Protein AF-E3H350-F1 (afdb_monomer)

Secondary structure (DSSP, 8-state):
-------------SS---HHHHHHHHHHHTT------PPPHHHHHHHHHHHHHH-HHHHHHHHHHHHHHHS--------S--HHHHHHHHHHT-

Organism: Rothia dentocariosa (strain ATCC 17931 / CDC X599 / XDIA) (NCBI:txid762948)

Structure (mmCIF, N/CA/C/O backbone):
data_AF-E3H350-F1
#
_entry.id   AF-E3H350-F1
#
loop_
_atom_site.group_PDB
_atom_site.id
_atom_site.type_symbol
_atom_site.label_atom_id
_atom_site.label_alt_id
_atom_site.label_comp_id
_atom_site.label_asym_id
_atom_site.label_entity_id
_atom_site.label_seq_id
_atom_site.pdbx_PDB_ins_code
_atom_site.Cartn_x
_atom_site.Cartn_y
_atom_site.Cartn_z
_atom_site.occupancy
_atom_site.B_iso_or_equiv
_atom_site.auth_seq_id
_atom_site.auth_comp_id
_atom_site.auth_asym_id
_atom_site.auth_atom_id
_atom_site.pdbx_PDB_model_num
ATOM 1 N N . MET A 1 1 ? -4.826 33.447 7.908 1.00 46.16 1 MET A N 1
ATOM 2 C CA . MET A 1 1 ? -3.774 32.666 7.231 1.00 46.16 1 MET A CA 1
ATOM 3 C C . MET A 1 1 ? -3.035 31.946 8.334 1.00 46.16 1 MET A C 1
ATOM 5 O O . MET A 1 1 ? -2.379 32.611 9.122 1.00 46.16 1 MET A O 1
ATOM 9 N N . GLU A 1 2 ? -3.287 30.652 8.497 1.00 49.06 2 GLU A N 1
ATOM 10 C CA . GLU A 1 2 ? -2.606 29.839 9.506 1.00 49.06 2 GLU A CA 1
ATOM 11 C C . GLU A 1 2 ? -1.149 29.670 9.069 1.00 49.06 2 GLU A C 1
ATOM 13 O O . GLU A 1 2 ? -0.879 29.216 7.956 1.00 49.06 2 GLU A O 1
ATOM 18 N N . SER A 1 3 ? -0.215 30.132 9.897 1.00 55.34 3 SER A N 1
ATOM 19 C CA . SER A 1 3 ? 1.217 30.000 9.651 1.00 55.34 3 SER A CA 1
ATOM 20 C C . SER A 1 3 ? 1.596 28.533 9.836 1.00 55.34 3 SER A C 1
ATOM 22 O O . SER A 1 3 ? 1.715 28.076 10.970 1.00 55.34 3 SER A O 1
ATOM 24 N N . ALA A 1 4 ? 1.748 27.785 8.741 1.00 66.38 4 ALA A N 1
ATOM 25 C CA . ALA A 1 4 ? 2.295 26.434 8.801 1.00 66.38 4 ALA A CA 1
ATOM 26 C C . ALA A 1 4 ? 3.700 26.511 9.418 1.00 66.38 4 ALA A C 1
ATOM 28 O O . ALA A 1 4 ? 4.591 27.164 8.875 1.00 66.38 4 ALA A O 1
ATOM 29 N N . GLN A 1 5 ? 3.865 25.918 10.596 1.00 74.81 5 GLN A N 1
ATOM 30 C CA . GLN A 1 5 ? 5.139 25.882 11.298 1.00 74.81 5 GLN A CA 1
ATOM 31 C C . GLN A 1 5 ? 5.996 24.768 10.681 1.00 74.81 5 GLN A C 1
ATOM 33 O O . GLN A 1 5 ? 5.508 23.664 10.455 1.00 74.81 5 GLN A O 1
ATOM 38 N N . GLU A 1 6 ? 7.255 25.060 10.355 1.00 80.25 6 GLU A N 1
ATOM 39 C CA . GLU A 1 6 ? 8.183 24.042 9.858 1.00 80.25 6 GLU A CA 1
ATOM 40 C C . GLU A 1 6 ? 8.502 23.051 10.987 1.00 80.25 6 GLU A C 1
ATOM 42 O O . GLU A 1 6 ? 8.883 23.451 12.089 1.00 80.25 6 GLU A O 1
ATOM 47 N N . GLY A 1 7 ? 8.334 21.754 10.725 1.00 85.12 7 GLY A N 1
ATOM 48 C CA . GLY A 1 7 ? 8.523 20.706 11.722 1.00 85.12 7 GLY A CA 1
ATOM 49 C C . GLY A 1 7 ? 8.409 19.301 11.134 1.00 85.12 7 GLY A C 1
ATOM 50 O O . GLY A 1 7 ? 7.952 19.121 10.005 1.00 85.12 7 GLY A O 1
ATOM 51 N N . SER A 1 8 ? 8.847 18.305 11.906 1.00 86.19 8 SER A N 1
ATOM 52 C CA . SER A 1 8 ? 8.585 16.891 11.622 1.00 86.19 8 SER A CA 1
ATOM 53 C C . SER A 1 8 ? 7.285 16.495 12.309 1.00 86.19 8 SER A C 1
ATOM 55 O O . SER A 1 8 ? 7.127 16.746 13.502 1.00 86.19 8 SER A O 1
ATOM 57 N N . TYR A 1 9 ? 6.376 15.878 11.562 1.00 83.62 9 TYR A N 1
ATOM 58 C CA . TYR A 1 9 ? 5.076 15.447 12.063 1.00 83.62 9 TYR A CA 1
ATOM 59 C C . TYR A 1 9 ? 4.889 13.964 11.768 1.00 83.62 9 TYR A C 1
ATOM 61 O O . TYR A 1 9 ? 5.055 13.537 10.625 1.00 83.62 9 TYR A O 1
ATOM 69 N N . ASP A 1 10 ? 4.512 13.197 12.787 1.00 83.75 10 ASP A N 1
ATOM 70 C CA . ASP A 1 10 ? 4.187 11.782 12.632 1.00 83.75 10 ASP A CA 1
ATOM 71 C C . ASP A 1 10 ? 2.756 11.643 12.105 1.00 83.75 10 ASP A C 1
ATOM 73 O O . ASP A 1 10 ? 1.779 11.819 12.837 1.00 83.75 10 ASP A O 1
ATOM 77 N N . ILE A 1 11 ? 2.628 11.347 10.812 1.00 83.81 11 ILE A N 1
ATOM 78 C CA . ILE A 1 11 ? 1.342 11.195 10.126 1.00 83.81 11 ILE A CA 1
ATOM 79 C C . ILE A 1 11 ? 1.138 9.728 9.751 1.00 83.81 11 ILE A C 1
ATOM 81 O O . ILE A 1 11 ? 1.936 9.155 9.011 1.00 83.81 11 ILE A O 1
ATOM 85 N N . GLY A 1 12 ? 0.036 9.139 10.209 1.00 86.19 12 GLY A N 1
ATOM 86 C CA . GLY A 1 12 ? -0.301 7.749 9.922 1.00 86.19 12 GLY A CA 1
ATOM 87 C C . GLY A 1 12 ? -1.765 7.417 10.194 1.00 86.19 12 GLY A C 1
ATOM 88 O O . GLY A 1 12 ? -2.557 8.272 10.588 1.00 86.19 12 GLY A O 1
ATOM 89 N N . GLY A 1 13 ? -2.121 6.156 9.953 1.00 87.88 13 GLY A N 1
ATOM 90 C CA . GLY A 1 13 ? -3.385 5.560 10.389 1.00 87.88 13 GLY A CA 1
ATOM 91 C C . GLY A 1 13 ? -3.245 4.862 11.751 1.00 87.88 13 GLY A C 1
ATOM 92 O O . GLY A 1 13 ? -2.185 4.935 12.370 1.00 87.88 13 GLY A O 1
ATOM 93 N N . PRO A 1 14 ? -4.293 4.165 12.217 1.00 92.00 14 PRO A N 1
ATOM 94 C CA . PRO A 1 14 ? -4.272 3.422 13.480 1.00 92.00 14 PRO A CA 1
ATOM 95 C C . PRO A 1 14 ? -3.504 2.094 13.401 1.00 92.00 14 PRO A C 1
ATOM 97 O O . PRO A 1 14 ? -3.259 1.463 14.425 1.00 92.00 14 PRO A O 1
ATOM 100 N N . GLU A 1 15 ? -3.163 1.630 12.198 1.00 90.19 15 GLU A N 1
ATOM 101 C CA . GLU A 1 15 ? -2.629 0.291 11.948 1.00 90.19 15 GLU A CA 1
ATOM 102 C C . GLU A 1 15 ? -1.494 0.325 10.914 1.00 90.19 15 GLU A C 1
ATOM 104 O O . GLU A 1 15 ? -1.548 1.073 9.935 1.00 90.19 15 GLU A O 1
ATOM 109 N N . VAL A 1 16 ? -0.473 -0.512 11.126 1.00 91.88 16 VAL A N 1
ATOM 110 C CA . VAL A 1 16 ? 0.541 -0.833 10.113 1.00 91.88 16 VAL A CA 1
ATOM 111 C C . VAL A 1 16 ? 0.019 -2.001 9.290 1.00 91.88 16 VAL A C 1
ATOM 113 O O . VAL A 1 16 ? -0.333 -3.039 9.845 1.00 91.88 16 VAL A O 1
ATOM 116 N N . LEU A 1 17 ? -0.015 -1.831 7.971 1.00 91.00 17 LEU A N 1
ATOM 117 C CA . LEU A 1 17 ? -0.572 -2.811 7.046 1.00 91.00 17 LEU A CA 1
ATOM 118 C C . LEU A 1 17 ? 0.496 -3.333 6.097 1.00 91.00 17 LEU A C 1
ATOM 120 O O . LEU A 1 17 ? 1.282 -2.573 5.531 1.00 91.00 17 LEU A O 1
ATOM 124 N N . SER A 1 18 ? 0.458 -4.634 5.847 1.00 92.75 18 SER A N 1
ATOM 125 C CA . SER A 1 18 ? 1.154 -5.229 4.716 1.00 92.75 18 SER A CA 1
ATOM 126 C C . SER A 1 18 ? 0.468 -4.864 3.396 1.00 92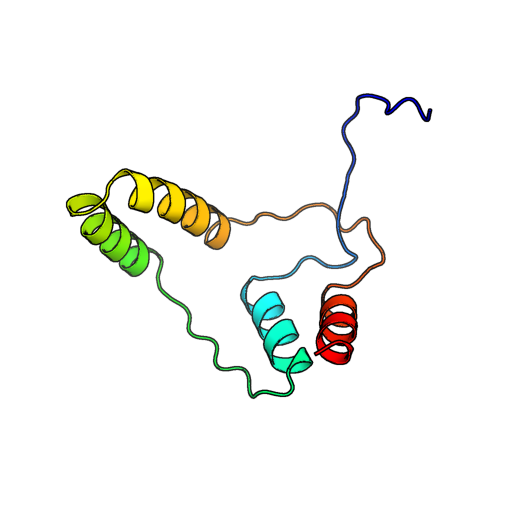.75 18 SER A C 1
ATOM 128 O O . SER A 1 18 ? -0.748 -4.665 3.319 1.00 92.75 18 SER A O 1
ATOM 130 N N . TRP A 1 19 ? 1.228 -4.900 2.297 1.00 91.38 19 TRP A N 1
ATOM 131 C CA . TRP A 1 19 ? 0.680 -4.753 0.941 1.00 91.38 19 TRP A CA 1
ATOM 132 C C . TRP A 1 19 ? -0.445 -5.747 0.631 1.00 91.38 19 TRP A C 1
ATOM 134 O O . TRP A 1 19 ? -1.359 -5.455 -0.144 1.00 91.38 19 TRP A O 1
ATOM 144 N N . ARG A 1 20 ? -0.399 -6.934 1.248 1.00 91.94 20 ARG A N 1
ATOM 145 C CA . ARG A 1 20 ? -1.442 -7.946 1.102 1.00 91.94 20 ARG A CA 1
ATOM 146 C C . ARG A 1 20 ? -2.736 -7.513 1.784 1.00 91.94 20 ARG A C 1
ATOM 148 O O . ARG A 1 20 ? -3.789 -7.672 1.174 1.00 91.94 20 ARG A O 1
ATOM 155 N N . GLU A 1 21 ? -2.669 -6.979 2.999 1.00 93.56 21 GLU A N 1
ATOM 156 C CA . GLU A 1 21 ? -3.848 -6.508 3.738 1.00 93.56 21 GLU A CA 1
ATOM 157 C C . GLU A 1 21 ? -4.490 -5.305 3.051 1.00 93.56 21 GLU A C 1
ATOM 159 O O . GLU A 1 21 ? -5.702 -5.300 2.849 1.00 93.56 21 GLU A O 1
ATOM 164 N N . VAL A 1 22 ? -3.683 -4.358 2.561 1.00 93.19 22 VAL A N 1
ATOM 165 C CA . VAL A 1 22 ? -4.166 -3.239 1.733 1.00 93.19 22 VAL A CA 1
ATOM 166 C C . VAL A 1 22 ? -4.974 -3.754 0.536 1.00 93.19 22 VAL A C 1
ATOM 168 O O . VAL A 1 22 ? -6.109 -3.328 0.311 1.00 93.19 22 VAL A O 1
ATOM 171 N N . ALA A 1 23 ? -4.437 -4.728 -0.207 1.00 92.88 23 ALA A N 1
ATOM 172 C CA . ALA A 1 23 ? -5.150 -5.327 -1.334 1.00 92.88 23 ALA A CA 1
ATOM 173 C C . ALA A 1 23 ? -6.425 -6.069 -0.896 1.00 92.88 23 ALA A C 1
ATOM 175 O O . ALA A 1 23 ? -7.446 -5.989 -1.578 1.00 92.88 23 ALA A O 1
ATOM 176 N N . GLN A 1 24 ? -6.390 -6.783 0.233 1.00 94.50 24 GLN A N 1
ATOM 177 C CA . GLN A 1 24 ? -7.566 -7.465 0.783 1.00 94.50 24 GLN A CA 1
ATOM 178 C C . GLN A 1 24 ? -8.682 -6.476 1.119 1.00 94.50 24 GLN A C 1
ATOM 180 O O . GLN A 1 24 ? -9.819 -6.716 0.716 1.00 94.50 24 GLN A O 1
ATOM 185 N N . TYR A 1 25 ? -8.361 -5.363 1.781 1.00 94.44 25 TYR A N 1
ATOM 186 C CA . TYR A 1 25 ? -9.341 -4.336 2.141 1.00 94.44 25 TYR A CA 1
ATOM 187 C C . TYR A 1 25 ? -9.986 -3.740 0.887 1.00 94.44 25 TYR A C 1
ATOM 189 O O . TYR A 1 25 ? -11.200 -3.553 0.851 1.00 94.44 25 TYR A O 1
ATOM 197 N N . ALA A 1 26 ? -9.204 -3.516 -0.174 1.00 92.31 26 ALA A N 1
ATOM 198 C CA . ALA A 1 26 ? -9.729 -3.027 -1.445 1.00 92.31 26 ALA A CA 1
ATOM 199 C C . ALA A 1 26 ? -10.693 -4.032 -2.102 1.00 92.31 26 ALA A C 1
ATOM 201 O O . ALA A 1 26 ? -11.773 -3.646 -2.545 1.00 92.31 26 ALA A O 1
ATOM 202 N N . PHE A 1 27 ? -10.336 -5.325 -2.147 1.00 93.94 27 PHE A N 1
ATOM 203 C CA . PHE A 1 27 ? -11.213 -6.379 -2.681 1.00 93.94 27 PHE A CA 1
ATOM 204 C C . PHE A 1 27 ? -12.509 -6.527 -1.877 1.00 93.94 27 PHE A C 1
ATOM 206 O O . PHE A 1 27 ? -13.581 -6.685 -2.466 1.00 93.94 27 PHE A O 1
ATOM 213 N N . GLU A 1 28 ? -12.409 -6.457 -0.550 1.00 93.06 28 GLU A N 1
ATOM 214 C CA . GLU A 1 28 ? -13.553 -6.507 0.357 1.00 93.06 28 GLU A CA 1
ATOM 215 C C . GLU A 1 28 ? -14.494 -5.321 0.126 1.00 93.06 28 GLU A C 1
ATOM 217 O O . GLU A 1 28 ? -15.699 -5.521 -0.023 1.00 93.06 28 GLU A O 1
ATOM 222 N N . ALA A 1 29 ? -13.952 -4.106 0.008 1.00 93.12 29 ALA A N 1
ATOM 223 C CA . ALA A 1 29 ? -14.741 -2.893 -0.194 1.00 93.12 29 ALA A CA 1
ATOM 224 C C . ALA A 1 29 ? -15.546 -2.902 -1.503 1.00 93.12 29 ALA A C 1
ATOM 226 O O . ALA A 1 29 ? -16.652 -2.366 -1.541 1.00 93.12 29 ALA A O 1
ATOM 227 N N . VAL A 1 30 ? -15.027 -3.532 -2.565 1.00 92.69 30 VAL A N 1
ATOM 228 C CA . VAL A 1 30 ? -15.744 -3.697 -3.846 1.00 92.69 30 VAL A CA 1
ATOM 229 C C . VAL A 1 30 ? -16.597 -4.973 -3.908 1.00 92.69 30 VAL A C 1
ATOM 231 O O . VAL A 1 30 ? -17.150 -5.289 -4.961 1.00 92.69 30 VAL A O 1
ATOM 234 N N . GLY A 1 31 ? -16.674 -5.750 -2.821 1.00 91.12 31 GLY A N 1
ATOM 235 C CA . GLY A 1 31 ? -17.479 -6.972 -2.743 1.00 91.12 31 GLY A CA 1
ATOM 236 C C . GLY A 1 31 ? -17.006 -8.107 -3.658 1.00 91.12 31 GLY A C 1
ATOM 237 O O . GLY A 1 31 ? -17.814 -8.928 -4.095 1.00 91.12 31 GLY A O 1
ATOM 238 N N . ARG A 1 32 ? -15.710 -8.168 -3.995 1.00 90.50 32 ARG A N 1
ATOM 239 C CA . ARG A 1 32 ? -15.151 -9.189 -4.900 1.00 90.50 32 ARG A CA 1
ATOM 240 C C . ARG A 1 32 ? -14.264 -10.176 -4.143 1.00 90.50 32 ARG A C 1
ATOM 242 O O . ARG A 1 32 ? -13.547 -9.781 -3.228 1.00 90.50 32 ARG A O 1
ATOM 249 N N . PRO A 1 33 ? -14.228 -11.459 -4.552 1.00 88.94 33 PRO A N 1
ATOM 250 C CA . PRO A 1 33 ? -13.309 -12.415 -3.950 1.00 88.94 33 PRO A CA 1
ATOM 251 C C . PRO A 1 33 ? -11.862 -11.969 -4.188 1.00 88.94 33 PRO A C 1
ATOM 253 O O . PRO A 1 33 ? -11.459 -11.741 -5.334 1.00 88.94 33 PRO A O 1
ATOM 256 N N . ALA A 1 34 ? -11.082 -11.868 -3.110 1.00 91.12 34 ALA A N 1
ATOM 257 C 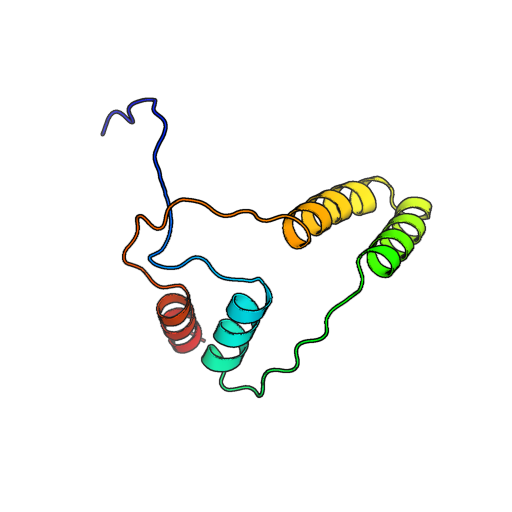CA . ALA A 1 34 ? -9.689 -11.449 -3.173 1.00 91.12 34 ALA A CA 1
ATOM 258 C C . ALA A 1 34 ? -8.842 -12.473 -3.943 1.00 91.12 34 ALA A C 1
ATOM 260 O O . ALA A 1 34 ? -8.632 -13.601 -3.494 1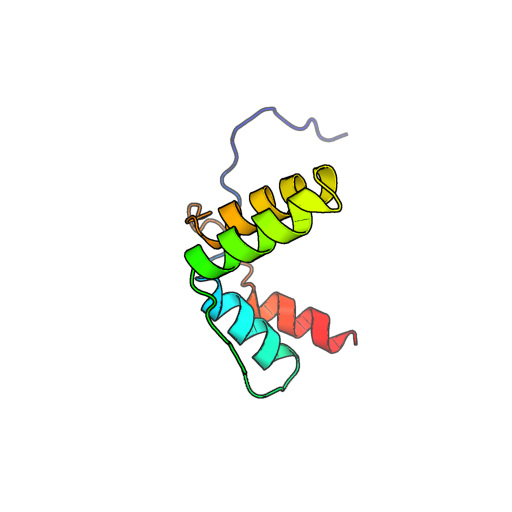.00 91.12 34 ALA A O 1
ATOM 261 N N . LYS A 1 35 ? -8.332 -12.071 -5.111 1.00 91.94 35 LYS A N 1
ATOM 262 C CA . LYS A 1 35 ? -7.403 -12.867 -5.927 1.00 91.94 35 LYS A CA 1
ATOM 263 C C . LYS A 1 35 ? -6.042 -12.183 -5.939 1.00 91.94 35 LYS A C 1
ATOM 265 O O . LYS A 1 35 ? -5.737 -11.406 -6.838 1.00 91.94 35 LYS A O 1
ATOM 270 N N . ILE A 1 36 ? -5.241 -12.455 -4.912 1.00 92.50 36 ILE A N 1
ATOM 271 C CA . ILE A 1 36 ? -3.949 -11.795 -4.692 1.00 92.50 36 ILE A CA 1
ATOM 272 C C . ILE A 1 36 ? -2.824 -12.738 -5.113 1.00 92.50 36 ILE A C 1
ATOM 274 O O . ILE A 1 36 ? -2.681 -13.823 -4.549 1.00 92.50 36 ILE A O 1
ATOM 278 N N . THR A 1 37 ? -2.021 -12.307 -6.085 1.00 90.62 37 THR A N 1
ATOM 279 C CA . THR A 1 37 ? -0.834 -13.036 -6.553 1.00 90.62 37 THR A CA 1
ATOM 280 C C . THR A 1 37 ? 0.418 -12.305 -6.094 1.00 90.62 37 THR A C 1
ATOM 282 O O . THR A 1 37 ? 0.510 -11.091 -6.247 1.00 90.62 37 THR A O 1
ATOM 285 N N . VAL A 1 38 ? 1.380 -13.042 -5.542 1.00 89.00 38 VAL A N 1
ATOM 286 C CA . VAL A 1 38 ? 2.669 -12.488 -5.114 1.00 89.00 38 VAL A CA 1
ATOM 287 C C . VAL A 1 38 ? 3.685 -12.693 -6.230 1.00 89.00 38 VAL A C 1
ATOM 289 O O . VAL A 1 38 ? 3.884 -13.814 -6.695 1.00 89.00 38 VAL A O 1
ATOM 292 N N . ILE A 1 39 ? 4.325 -11.607 -6.654 1.00 86.75 39 ILE A N 1
ATOM 293 C CA . ILE A 1 39 ? 5.379 -11.634 -7.666 1.00 86.75 39 ILE A CA 1
ATOM 294 C C . ILE A 1 39 ? 6.735 -11.652 -6.947 1.00 86.75 39 ILE A C 1
ATOM 296 O O . ILE A 1 39 ? 7.007 -10.745 -6.162 1.00 86.75 39 ILE A O 1
ATOM 300 N N . PRO A 1 40 ? 7.607 -12.647 -7.194 1.00 87.56 40 PRO A N 1
ATOM 301 C CA . PRO A 1 40 ? 8.952 -12.649 -6.632 1.00 87.56 40 PRO A CA 1
ATOM 302 C C . PRO A 1 40 ? 9.771 -11.445 -7.130 1.00 87.56 40 PRO A C 1
ATOM 304 O O . PRO A 1 40 ? 9.736 -11.166 -8.333 1.00 87.56 40 PRO A O 1
ATOM 307 N N . PRO A 1 41 ? 10.594 -10.799 -6.279 1.00 83.88 41 PRO A N 1
ATOM 308 C CA . PRO A 1 41 ? 11.385 -9.625 -6.669 1.00 83.88 41 PRO A CA 1
ATOM 309 C C . PRO A 1 41 ? 12.241 -9.840 -7.925 1.00 83.88 41 PRO A C 1
ATOM 311 O O . PRO A 1 41 ? 12.241 -9.015 -8.830 1.00 83.88 41 PRO A O 1
ATOM 314 N N . ARG A 1 42 ? 12.861 -11.021 -8.064 1.00 85.31 42 ARG A N 1
ATOM 315 C CA . ARG A 1 42 ? 13.687 -11.363 -9.238 1.00 85.31 42 ARG A CA 1
ATOM 316 C C . ARG A 1 42 ? 12.915 -11.337 -10.559 1.00 85.31 42 ARG A C 1
ATOM 318 O O . ARG A 1 42 ? 13.497 -11.047 -11.602 1.00 85.31 42 ARG A O 1
ATOM 325 N N . LEU A 1 43 ? 11.624 -11.685 -10.531 1.00 88.12 43 LEU A N 1
ATOM 326 C CA . LEU A 1 43 ? 10.787 -11.623 -11.727 1.00 88.12 43 LEU A CA 1
ATOM 327 C C . LEU A 1 43 ? 10.522 -10.163 -12.099 1.00 88.12 43 LEU A C 1
ATOM 329 O O . LEU A 1 43 ? 10.635 -9.802 -13.268 1.00 88.12 43 LEU A O 1
ATOM 333 N N . ALA A 1 44 ? 10.233 -9.326 -11.103 1.00 85.88 44 ALA A N 1
ATOM 334 C CA . ALA A 1 44 ? 10.016 -7.901 -11.299 1.00 85.88 44 ALA A CA 1
ATOM 335 C C . ALA A 1 44 ? 11.280 -7.196 -11.835 1.00 85.88 44 ALA A C 1
ATOM 337 O O . ALA A 1 44 ? 11.180 -6.442 -12.803 1.00 85.88 44 ALA A O 1
ATOM 338 N N . ASP A 1 45 ? 12.469 -7.542 -11.329 1.00 85.62 45 ASP A N 1
ATOM 339 C CA . ASP A 1 45 ? 13.754 -7.059 -11.864 1.00 85.62 45 ASP A CA 1
ATOM 340 C C . ASP A 1 45 ? 13.936 -7.426 -13.345 1.00 85.62 45 ASP A C 1
ATOM 342 O O . ASP A 1 45 ? 14.392 -6.618 -14.158 1.00 85.62 45 ASP A O 1
ATOM 346 N N . GLY A 1 46 ? 13.566 -8.657 -13.716 1.00 87.56 46 GLY A N 1
ATOM 347 C CA . GLY A 1 46 ? 13.598 -9.119 -15.102 1.00 87.56 46 GLY A CA 1
ATOM 348 C C . GLY A 1 46 ? 12.688 -8.290 -16.009 1.00 87.56 46 GLY A C 1
ATOM 349 O O . GLY A 1 46 ? 13.111 -7.866 -17.086 1.00 87.56 46 GLY A O 1
ATOM 350 N N . VAL A 1 47 ? 11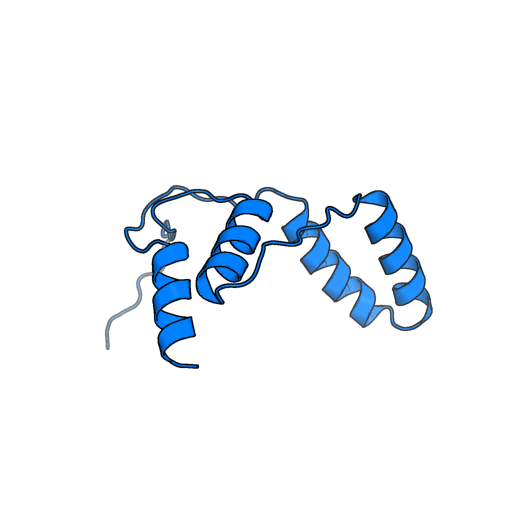.468 -7.998 -15.554 1.00 87.94 47 VAL A N 1
ATOM 351 C CA . VAL A 1 47 ? 10.515 -7.150 -16.286 1.00 87.94 47 VAL A CA 1
ATOM 352 C C . VAL A 1 47 ? 11.058 -5.728 -16.444 1.00 87.94 47 VAL A C 1
ATOM 354 O O . VAL A 1 47 ? 11.016 -5.188 -17.551 1.00 87.94 47 VAL A O 1
ATOM 357 N N . MET A 1 48 ? 11.629 -5.138 -15.389 1.00 88.69 48 MET A N 1
ATOM 358 C CA . MET A 1 48 ? 12.210 -3.791 -15.456 1.00 88.69 48 MET A CA 1
ATOM 359 C C . MET A 1 48 ? 13.362 -3.707 -16.455 1.00 88.69 48 MET A C 1
ATOM 361 O O . MET A 1 48 ? 13.431 -2.747 -17.220 1.00 88.69 48 MET A O 1
ATOM 365 N N . LYS A 1 49 ? 14.222 -4.732 -16.529 1.00 87.44 49 LYS A N 1
ATOM 366 C CA . LYS A 1 49 ? 15.290 -4.797 -17.541 1.00 87.44 49 LYS A CA 1
ATOM 367 C C . LYS A 1 49 ? 14.733 -4.789 -18.961 1.00 87.44 49 LYS A C 1
ATOM 369 O O . LYS A 1 49 ? 15.227 -4.035 -19.794 1.00 87.44 49 LYS A O 1
ATOM 374 N N . VAL A 1 50 ? 13.692 -5.578 -19.235 1.00 90.44 50 VAL A N 1
ATOM 375 C CA . VAL A 1 50 ? 13.054 -5.624 -20.563 1.00 90.44 50 VAL A CA 1
ATOM 376 C C . VAL A 1 50 ? 12.421 -4.278 -20.917 1.00 90.44 50 VAL A C 1
ATOM 378 O O . VAL A 1 50 ? 12.627 -3.778 -22.022 1.00 90.44 50 VAL A O 1
ATOM 381 N N . ILE A 1 51 ? 11.702 -3.653 -19.980 1.00 89.25 51 ILE A N 1
ATOM 382 C CA . ILE A 1 51 ? 11.121 -2.319 -20.190 1.00 89.25 51 ILE A CA 1
ATOM 383 C C . ILE A 1 51 ? 12.229 -1.287 -20.414 1.00 89.25 51 ILE A C 1
ATOM 385 O O . ILE A 1 51 ? 12.098 -0.446 -21.301 1.00 89.25 51 ILE A O 1
ATOM 389 N N . GLY A 1 52 ? 13.334 -1.375 -19.672 1.00 87.94 52 GLY A N 1
ATOM 390 C CA . GLY A 1 52 ? 14.476 -0.469 -19.773 1.00 87.94 52 GLY A CA 1
ATOM 391 C C . GLY A 1 52 ? 15.142 -0.472 -21.147 1.00 87.94 52 GLY A C 1
ATOM 392 O O . GLY A 1 52 ? 15.600 0.579 -21.592 1.00 87.94 52 GLY A O 1
ATOM 393 N N . LEU A 1 53 ? 15.115 -1.604 -21.857 1.00 90.31 53 LEU A N 1
ATOM 394 C CA . LEU A 1 53 ? 15.608 -1.697 -23.236 1.00 90.31 53 LEU A CA 1
ATOM 395 C C . LEU A 1 53 ? 14.764 -0.883 -24.228 1.00 90.31 53 LEU A C 1
ATOM 397 O O . LEU A 1 53 ? 15.292 -0.414 -25.232 1.00 90.31 53 LEU A O 1
ATOM 401 N N . ILE A 1 54 ? 13.467 -0.706 -23.960 1.00 92.25 54 ILE A N 1
ATOM 402 C CA . ILE A 1 54 ? 12.536 -0.005 -24.859 1.00 92.25 54 ILE A CA 1
ATOM 403 C C . ILE A 1 54 ? 12.335 1.448 -24.407 1.00 92.25 54 ILE A C 1
ATOM 405 O O . ILE A 1 54 ? 12.305 2.368 -25.224 1.00 92.25 54 ILE A O 1
ATOM 409 N N . LYS A 1 55 ? 12.157 1.663 -23.099 1.00 90.31 55 LYS A N 1
ATOM 410 C CA . LYS A 1 55 ? 11.832 2.953 -22.476 1.00 90.31 55 LYS A CA 1
ATOM 411 C C . LYS A 1 55 ? 12.544 3.105 -21.123 1.00 90.31 55 LYS A C 1
ATOM 413 O O . LYS A 1 55 ? 11.923 2.890 -20.080 1.00 90.31 55 LYS A O 1
ATOM 418 N N . PRO A 1 56 ? 13.806 3.565 -21.106 1.00 87.81 56 PRO A N 1
ATOM 419 C CA . PRO A 1 56 ? 14.598 3.661 -19.878 1.00 87.81 56 PRO A CA 1
ATOM 420 C C . PRO A 1 56 ? 13.976 4.583 -18.820 1.00 87.81 56 PRO A C 1
ATOM 422 O O . PRO A 1 56 ? 13.943 4.230 -17.649 1.00 87.81 56 PRO A O 1
ATOM 425 N N . ARG A 1 57 ? 13.389 5.722 -19.222 1.00 87.69 57 ARG A N 1
ATOM 426 C CA . ARG A 1 57 ? 12.703 6.637 -18.286 1.00 87.69 57 ARG A CA 1
ATOM 427 C C . ARG A 1 57 ? 11.501 6.002 -17.586 1.00 87.69 57 ARG A C 1
ATOM 429 O O . ARG A 1 57 ? 11.262 6.271 -16.419 1.00 87.69 57 ARG A O 1
ATOM 436 N N . 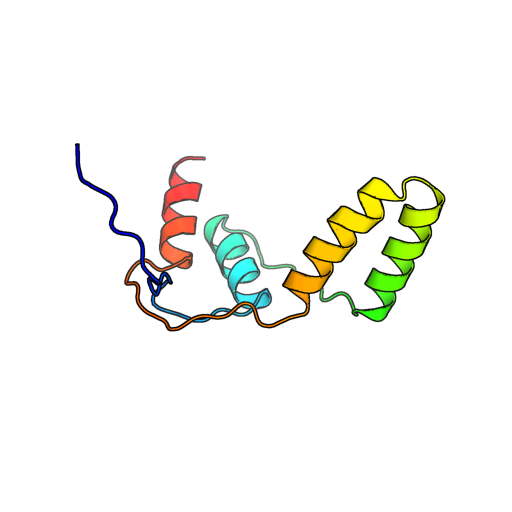VAL A 1 58 ? 10.748 5.167 -18.300 1.00 88.50 58 VAL A N 1
ATOM 437 C CA . VAL A 1 58 ? 9.584 4.476 -17.727 1.00 88.50 58 VAL A CA 1
ATOM 438 C C . VAL A 1 58 ? 10.045 3.378 -16.771 1.00 88.50 58 VAL A C 1
ATOM 440 O O . VAL A 1 58 ? 9.461 3.217 -15.704 1.00 88.50 58 VAL A O 1
ATOM 443 N N . ALA A 1 59 ? 11.110 2.655 -17.129 1.00 87.19 59 ALA A N 1
ATOM 444 C CA . ALA A 1 59 ? 11.702 1.640 -16.265 1.00 87.19 59 ALA A CA 1
ATOM 445 C C . ALA A 1 59 ? 12.213 2.230 -14.945 1.00 87.19 59 ALA A C 1
ATOM 447 O O . ALA A 1 59 ? 12.008 1.621 -13.902 1.00 87.19 59 ALA A O 1
ATOM 448 N N . ASP A 1 60 ? 12.817 3.417 -14.975 1.00 86.75 60 ASP A N 1
ATOM 449 C CA . ASP A 1 60 ? 13.307 4.099 -13.773 1.00 86.75 60 ASP A CA 1
ATOM 450 C C . ASP A 1 60 ? 12.164 4.443 -12.803 1.00 86.75 60 ASP A C 1
ATOM 452 O O . ASP A 1 60 ? 12.177 4.044 -11.639 1.00 86.75 60 ASP A O 1
ATOM 456 N N . THR A 1 61 ? 11.092 5.064 -13.310 1.00 89.19 61 THR A N 1
ATOM 457 C CA . THR A 1 61 ? 9.895 5.361 -12.504 1.00 89.19 61 THR A CA 1
ATOM 458 C C . THR A 1 61 ? 9.257 4.098 -11.922 1.00 89.19 61 THR A C 1
ATOM 460 O O . THR A 1 61 ? 8.905 4.067 -10.743 1.00 89.19 61 THR A O 1
ATOM 463 N N . LEU A 1 62 ? 9.128 3.035 -12.720 1.00 89.00 62 LEU A N 1
ATOM 464 C CA . LEU A 1 62 ? 8.586 1.760 -12.244 1.00 89.00 62 LEU A CA 1
ATOM 465 C C . LEU A 1 62 ? 9.505 1.077 -11.225 1.00 89.00 62 LEU A C 1
ATOM 467 O O . LEU A 1 62 ? 9.008 0.435 -10.304 1.00 89.00 62 LEU A O 1
ATOM 471 N N . SER A 1 63 ? 10.822 1.230 -11.358 1.00 86.69 63 SER A N 1
ATOM 472 C CA . SER A 1 63 ? 11.791 0.667 -10.413 1.00 86.69 63 SER A CA 1
ATOM 473 C C . SER A 1 63 ? 11.676 1.338 -9.047 1.00 86.69 63 SER A C 1
ATOM 475 O O . SER A 1 63 ? 11.711 0.648 -8.032 1.00 86.69 63 SER A O 1
ATOM 477 N N . PHE A 1 64 ? 11.450 2.654 -9.010 1.00 88.00 64 PHE A N 1
ATOM 478 C CA . PHE A 1 64 ? 11.162 3.366 -7.764 1.00 88.00 64 PHE A CA 1
ATOM 479 C C . PHE A 1 64 ? 9.866 2.873 -7.104 1.00 88.00 64 PHE A C 1
ATOM 481 O O . PHE A 1 64 ? 9.847 2.580 -5.910 1.00 88.00 64 PHE A O 1
ATOM 488 N N . MET A 1 65 ? 8.792 2.712 -7.883 1.00 88.12 65 MET A N 1
ATOM 489 C CA . MET A 1 65 ? 7.535 2.158 -7.365 1.00 88.12 65 MET A CA 1
ATOM 490 C C . MET A 1 65 ? 7.727 0.738 -6.821 1.00 88.12 65 MET A C 1
ATOM 492 O O . MET A 1 65 ? 7.252 0.417 -5.735 1.00 88.12 65 MET A O 1
ATOM 496 N N . LEU A 1 66 ? 8.453 -0.104 -7.557 1.00 87.25 66 LEU A N 1
ATOM 497 C CA . LEU A 1 66 ? 8.750 -1.471 -7.149 1.00 87.25 66 LEU A CA 1
ATOM 498 C C . LEU A 1 66 ? 9.576 -1.512 -5.861 1.00 87.25 66 LEU A C 1
ATOM 500 O O . LEU A 1 66 ? 9.307 -2.350 -5.007 1.00 87.25 66 LEU A O 1
ATOM 504 N N . TRP A 1 67 ? 10.542 -0.606 -5.706 1.00 87.88 67 TRP A N 1
ATOM 505 C CA . TRP A 1 67 ? 11.329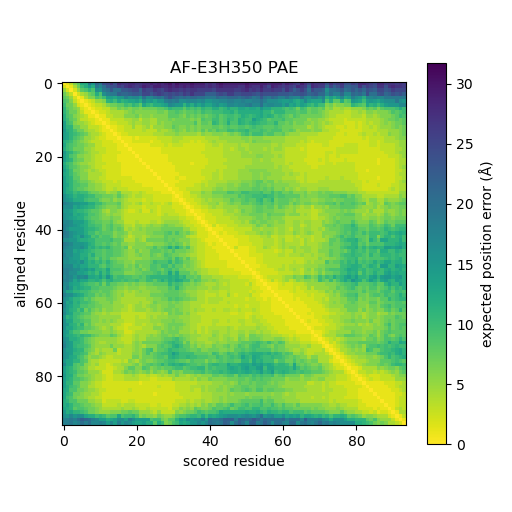 -0.482 -4.483 1.00 87.88 67 TRP A CA 1
ATOM 506 C C . TRP A 1 67 ? 10.434 -0.216 -3.265 1.00 87.88 67 TRP A C 1
ATOM 508 O O . TRP A 1 67 ? 10.570 -0.907 -2.259 1.00 87.88 67 TRP A O 1
ATOM 518 N N . GLY A 1 68 ? 9.460 0.694 -3.378 1.00 85.88 68 GLY A N 1
ATOM 519 C CA . GLY A 1 68 ? 8.488 0.948 -2.307 1.00 85.88 68 GLY A CA 1
ATOM 520 C C . GLY A 1 68 ? 7.574 -0.248 -2.005 1.00 85.88 68 GLY A C 1
ATOM 521 O O . GLY A 1 68 ? 7.180 -0.455 -0.864 1.00 85.88 68 GLY A O 1
ATOM 522 N N . LEU A 1 69 ? 7.274 -1.087 -3.001 1.00 85.94 69 LEU A N 1
ATOM 523 C CA . LEU A 1 69 ? 6.497 -2.318 -2.801 1.00 85.94 69 LEU A CA 1
ATOM 524 C C . LEU A 1 69 ? 7.295 -3.445 -2.123 1.00 85.94 69 LEU A C 1
ATOM 526 O O . LEU A 1 69 ? 6.697 -4.388 -1.605 1.00 85.94 69 LEU A O 1
ATOM 530 N N . THR A 1 70 ? 8.629 -3.390 -2.156 1.00 85.00 70 THR A N 1
ATOM 531 C CA . THR A 1 70 ? 9.508 -4.421 -1.578 1.00 85.00 70 THR A CA 1
ATOM 532 C C . THR A 1 70 ? 10.164 -4.012 -0.265 1.00 85.00 70 THR A C 1
ATOM 534 O O . THR A 1 70 ? 10.804 -4.857 0.360 1.00 85.00 70 THR A O 1
ATOM 537 N N . HIS A 1 71 ? 10.012 -2.756 0.153 1.00 84.38 71 HIS A N 1
ATOM 538 C CA . HIS A 1 71 ? 10.559 -2.225 1.398 1.00 84.38 71 HIS A CA 1
ATOM 539 C C . HIS A 1 71 ? 9.437 -1.819 2.350 1.00 84.38 71 HIS A C 1
ATOM 541 O O . HIS A 1 71 ? 8.367 -1.381 1.928 1.00 84.38 71 HIS A O 1
ATOM 547 N N . ASP A 1 72 ? 9.703 -1.945 3.647 1.00 82.62 72 ASP A N 1
ATOM 548 C CA . ASP A 1 72 ? 8.766 -1.523 4.679 1.00 82.62 72 ASP A CA 1
ATOM 549 C C . ASP A 1 72 ? 8.728 0.010 4.738 1.00 82.62 72 ASP A C 1
ATOM 551 O O . ASP A 1 72 ? 9.622 0.663 5.275 1.00 82.62 72 ASP A O 1
ATOM 555 N N . CYS A 1 73 ? 7.681 0.595 4.160 1.00 76.81 73 CYS A N 1
ATOM 556 C CA . CYS A 1 73 ? 7.384 2.024 4.240 1.00 76.81 73 CYS A CA 1
ATOM 557 C C . CYS A 1 73 ? 6.401 2.292 5.387 1.00 76.81 73 CYS A C 1
ATOM 559 O O . CYS A 1 73 ? 5.279 2.744 5.161 1.00 76.81 73 CYS A O 1
ATOM 561 N N . VAL A 1 74 ? 6.806 1.947 6.610 1.00 82.62 74 VAL A N 1
ATOM 562 C CA . VAL A 1 74 ? 5.961 2.026 7.809 1.00 82.62 74 VAL A CA 1
ATOM 563 C C . VAL A 1 74 ? 6.369 3.203 8.695 1.00 82.62 74 VAL A C 1
ATOM 565 O O . VAL A 1 74 ? 7.542 3.568 8.756 1.00 82.62 74 VAL A O 1
ATOM 568 N N . GLY A 1 75 ? 5.390 3.795 9.375 1.00 81.25 75 GLY A N 1
ATOM 569 C CA . GLY A 1 75 ? 5.579 4.837 10.384 1.00 81.25 75 GLY A CA 1
ATOM 570 C C . GLY A 1 75 ? 4.858 4.474 11.681 1.00 81.25 75 GLY A C 1
ATOM 571 O O . GLY A 1 75 ? 4.176 3.448 11.745 1.00 81.25 75 GLY A O 1
ATOM 572 N N . GLU A 1 76 ? 5.007 5.312 12.707 1.00 82.19 76 GLU A N 1
ATOM 573 C CA . GLU A 1 76 ? 4.298 5.123 13.975 1.00 82.19 76 GLU A CA 1
ATOM 574 C C . GLU A 1 76 ? 2.772 5.216 13.742 1.00 82.19 76 GLU A C 1
ATOM 576 O O . GLU A 1 76 ? 2.320 6.127 13.037 1.00 82.19 76 GLU A O 1
ATOM 581 N N . PRO A 1 77 ? 1.952 4.303 14.298 1.00 85.94 77 PRO A N 1
ATOM 582 C CA . PRO A 1 77 ? 0.500 4.391 14.189 1.00 85.94 77 PRO A CA 1
ATOM 583 C C . PRO A 1 77 ? -0.031 5.554 15.040 1.00 85.94 77 PRO A C 1
ATOM 585 O O . PRO A 1 77 ? -0.304 5.406 16.231 1.00 85.94 77 PRO A O 1
ATOM 588 N N . THR A 1 78 ? -0.158 6.738 14.440 1.00 86.06 78 THR A N 1
ATOM 589 C CA . THR A 1 78 ? -0.566 7.968 15.145 1.00 86.06 78 THR A CA 1
ATOM 590 C C . THR A 1 78 ? -2.007 8.406 14.878 1.00 86.06 78 THR A C 1
ATOM 592 O O . THR A 1 78 ? -2.513 9.297 15.562 1.00 86.06 78 THR A O 1
ATOM 595 N N . GLY A 1 79 ? -2.691 7.804 13.903 1.00 85.69 79 GLY A N 1
ATOM 596 C CA . GLY A 1 79 ? -4.027 8.229 13.473 1.00 85.69 79 GLY A CA 1
ATOM 597 C C . GLY A 1 79 ? -5.174 7.371 13.997 1.00 85.69 79 GLY A C 1
ATOM 598 O O . GLY A 1 79 ? -4.984 6.308 14.573 1.00 85.69 79 GLY A O 1
ATOM 599 N N . THR A 1 80 ? -6.403 7.821 13.737 1.00 87.06 80 THR A N 1
ATOM 600 C CA . THR A 1 80 ? -7.647 7.095 14.069 1.00 87.06 80 THR A CA 1
ATOM 601 C C . THR A 1 80 ? -8.422 6.623 12.837 1.00 87.06 80 THR A C 1
ATOM 603 O O . THR A 1 80 ? -9.318 5.791 12.955 1.00 87.06 80 THR A O 1
ATOM 606 N N . ASN A 1 81 ? -8.078 7.12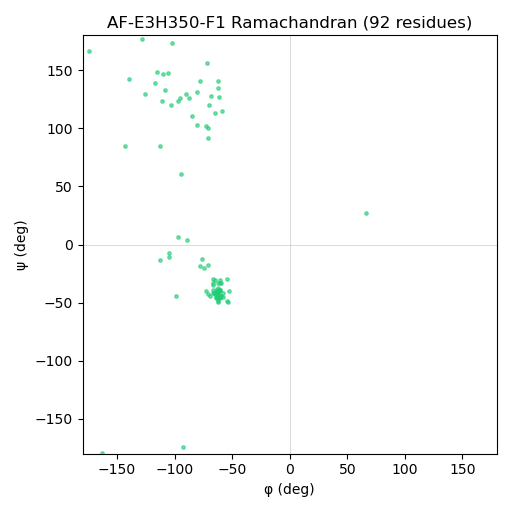5 11.648 1.00 87.31 81 ASN A N 1
ATOM 607 C CA . ASN A 1 81 ? -8.766 6.797 10.402 1.00 87.31 81 ASN A CA 1
ATOM 608 C C . ASN A 1 81 ? -8.208 5.499 9.804 1.00 87.31 81 ASN A C 1
ATOM 610 O O . ASN A 1 81 ? -7.069 5.473 9.336 1.00 87.31 81 ASN A O 1
ATOM 614 N N . SER A 1 82 ? -9.002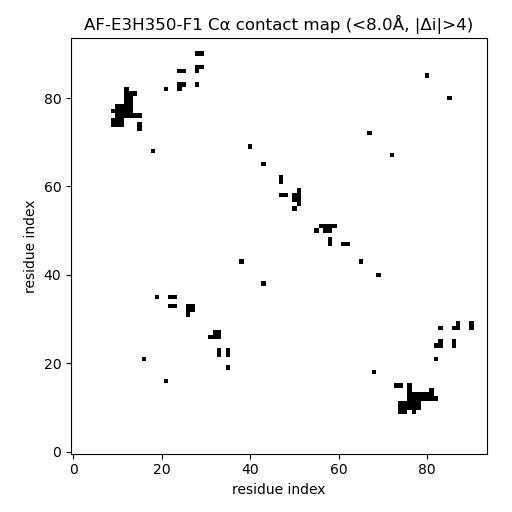 4.425 9.812 1.00 91.81 82 SER A N 1
ATOM 615 C CA . SER A 1 82 ? -8.622 3.145 9.199 1.00 91.81 82 SER A CA 1
ATOM 616 C C . SER A 1 82 ? -8.776 3.183 7.677 1.00 91.81 82 SER A C 1
ATOM 618 O O . SER A 1 82 ? -9.770 3.681 7.142 1.00 91.81 82 SER A O 1
ATOM 620 N N . LEU A 1 83 ? -7.819 2.567 6.976 1.00 90.81 83 LEU A N 1
ATOM 621 C CA . LEU A 1 83 ? -7.866 2.389 5.524 1.00 90.81 83 LEU A CA 1
ATOM 622 C C . LEU A 1 83 ? -9.097 1.587 5.076 1.00 90.81 83 LEU A C 1
ATOM 624 O O . LEU A 1 83 ? -9.646 1.833 4.002 1.00 90.81 83 LEU A O 1
ATOM 628 N N . ARG A 1 84 ? -9.543 0.632 5.901 1.00 91.38 84 ARG A N 1
ATOM 629 C CA . ARG A 1 84 ? -10.716 -0.201 5.618 1.00 91.38 84 ARG A CA 1
ATOM 630 C C . ARG A 1 84 ? -11.987 0.639 5.522 1.00 91.38 84 ARG A C 1
ATOM 632 O O . ARG A 1 84 ? -12.747 0.476 4.569 1.00 91.38 84 ARG A O 1
ATOM 639 N N . GLU A 1 85 ? -12.206 1.521 6.497 1.00 90.12 85 GLU A N 1
ATOM 640 C CA . GLU A 1 85 ? -13.382 2.398 6.506 1.00 90.12 85 GLU A CA 1
ATOM 641 C C . GLU A 1 85 ? -13.323 3.393 5.352 1.00 90.12 85 GLU A C 1
ATOM 643 O O . GLU A 1 85 ? -14.302 3.534 4.623 1.00 90.12 85 GLU A O 1
ATOM 648 N N . PHE A 1 86 ? -12.146 3.966 5.083 1.00 91.94 86 PHE A N 1
ATOM 649 C CA . PHE A 1 86 ? -11.958 4.823 3.914 1.00 91.94 86 PHE A CA 1
ATOM 650 C C . PHE A 1 86 ? -12.364 4.121 2.609 1.00 91.94 86 PHE A C 1
ATOM 652 O O . PHE A 1 86 ? -13.129 4.673 1.821 1.00 91.94 86 PHE A O 1
ATOM 659 N N . TYR A 1 87 ? -11.907 2.887 2.364 1.00 93.25 87 TYR A N 1
ATOM 660 C CA . TYR A 1 87 ? -12.311 2.156 1.160 1.00 93.25 87 TYR A CA 1
ATOM 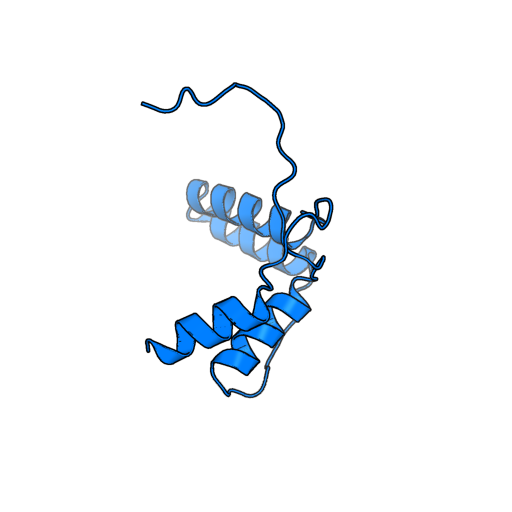661 C C . TYR A 1 87 ? -13.814 1.893 1.101 1.00 93.25 87 TYR A C 1
ATOM 663 O O . TYR A 1 87 ? -14.397 2.015 0.026 1.00 93.25 87 TYR A O 1
ATOM 671 N N . ARG A 1 88 ? -14.448 1.572 2.232 1.00 90.31 88 ARG A N 1
ATOM 672 C CA . ARG A 1 88 ? -15.900 1.378 2.302 1.00 90.31 88 ARG A CA 1
ATOM 673 C C . ARG A 1 88 ? -16.664 2.660 1.960 1.00 90.31 88 ARG A C 1
ATOM 675 O O . ARG A 1 88 ? -17.651 2.589 1.235 1.00 90.31 88 ARG A O 1
ATOM 682 N N . GLU A 1 89 ? -16.216 3.815 2.442 1.00 91.44 89 GLU A N 1
ATOM 683 C CA . GLU A 1 89 ? -16.812 5.111 2.096 1.00 91.44 89 GLU A CA 1
ATOM 684 C C . GLU A 1 89 ? -16.640 5.434 0.607 1.00 91.44 89 GLU A C 1
ATOM 686 O O . GLU A 1 89 ? -17.581 5.875 -0.051 1.00 91.44 89 GLU A O 1
ATOM 691 N N . GLN A 1 90 ? -15.456 5.182 0.040 1.00 90.25 90 GLN A N 1
ATOM 692 C CA . GLN A 1 90 ? -15.200 5.457 -1.376 1.00 90.25 90 GLN A CA 1
ATOM 693 C C . GLN A 1 90 ? -16.020 4.560 -2.308 1.00 90.25 90 GLN A C 1
ATOM 695 O O . GLN A 1 90 ? -16.453 5.022 -3.361 1.00 90.25 90 GLN A O 1
ATOM 700 N N . THR A 1 91 ? -16.273 3.301 -1.940 1.00 89.25 91 THR A N 1
ATOM 701 C CA . THR A 1 91 ? -17.079 2.402 -2.778 1.00 89.25 91 THR A CA 1
ATOM 702 C C . THR A 1 91 ? -18.580 2.646 -2.681 1.00 89.25 91 THR A C 1
ATOM 704 O O . THR A 1 91 ? -19.298 2.257 -3.595 1.00 89.25 91 THR A O 1
ATOM 707 N N . GLN A 1 92 ? -19.067 3.335 -1.643 1.00 78.44 92 GLN A N 1
ATOM 708 C CA . GLN A 1 92 ? -20.460 3.805 -1.575 1.00 78.44 92 GLN A CA 1
ATOM 709 C C . GLN A 1 92 ? -20.755 4.958 -2.549 1.00 78.44 92 GLN A C 1
ATOM 711 O O . GLN A 1 92 ? -21.918 5.220 -2.845 1.00 78.44 92 GLN A O 1
ATOM 716 N N . ASN A 1 93 ? -19.711 5.629 -3.046 1.00 68.81 93 ASN A N 1
ATOM 717 C CA . ASN A 1 93 ? -19.801 6.738 -3.998 1.00 68.81 93 ASN A CA 1
ATOM 718 C C . ASN A 1 93 ? -19.586 6.310 -5.469 1.00 68.81 93 ASN A C 1
ATOM 720 O O . ASN A 1 93 ? -19.490 7.180 -6.337 1.00 68.81 93 ASN A O 1
ATOM 724 N N . LEU A 1 94 ? -19.477 5.002 -5.744 1.00 64.94 94 LEU A N 1
ATOM 725 C CA . LEU A 1 94 ? -19.362 4.404 -7.087 1.00 64.94 94 LEU A CA 1
ATOM 726 C C . LEU A 1 94 ? -20.728 3.959 -7.622 1.00 64.94 94 LEU A C 1
ATOM 728 O O . LEU A 1 94 ? -20.947 4.140 -8.842 1.00 64.94 94 LEU A O 1
#

Solvent-accessible surface area (backbone atoms only — not comparable to full-atom values): 5904 Å² total; per-residue (Å²): 132,87,79,82,75,89,77,90,76,83,77,45,30,57,64,87,74,52,76,65,52,56,52,43,40,51,24,55,40,71,74,45,87,71,84,85,82,86,78,58,67,70,57,55,54,52,51,38,53,58,40,34,76,79,38,49,73,59,24,51,56,50,48,55,54,50,50,57,75,75,43,91,87,76,70,67,61,65,30,82,63,49,71,57,56,52,40,42,57,56,49,75,74,108

Foldseek 3Di:
DDPDDDDDDFDAAQDQDAPQVLQVLLCVLLVHDRDDDDDDVVVVVVVLVVCCVVPVVVSVVVVVVVVPNVDRPDTDNPHHDDSSVVSNVVSVVD

Radius of gyration: 17.65 Å; Cα contacts (8 Å, |Δi|>4): 71; chains: 1; bounding box: 36×46×40 Å

Mean predicted aligned error: 6.9 Å

Sequence (94 aa):
MESAQEGSYDIGGPEVLSWREVAQYAFEAVGRPAKITVIPPRLADGVMKVIGLIKPRVADTLSFMLWGLTHDCVGEPTGTNSLREFYREQTQNL

InterPro domains:
  IPR036291 NAD(P)-binding domain superfamily [SSF51735] (4-56)

pLDDT: mean 86.38, std 8.51, range [46.16, 94.5]